Protein AF-A0A9N9G5G8-F1 (afdb_monomer)

Radius of gyration: 29.88 Å; Cα contacts (8 Å, |Δi|>4): 54; chains: 1; bounding box: 89×33×62 Å

Foldseek 3Di:
DDPPPPDDDDPQDDLVVLVVCCVPPVVVDDNVLLVVQCVVPNSPCCPSPVCSVPVVVVVVVVVVVVPDDVVVVCVVVDDPPPPPPDPDDDDDDDDDDDDDDDDDDDDDDDDDDDDDDD

Structure (mmCIF, N/CA/C/O backbone):
data_AF-A0A9N9G5G8-F1
#
_entry.id   AF-A0A9N9G5G8-F1
#
loop_
_atom_site.group_PDB
_atom_site.id
_atom_site.type_symbol
_atom_site.label_atom_id
_atom_site.label_alt_id
_atom_site.la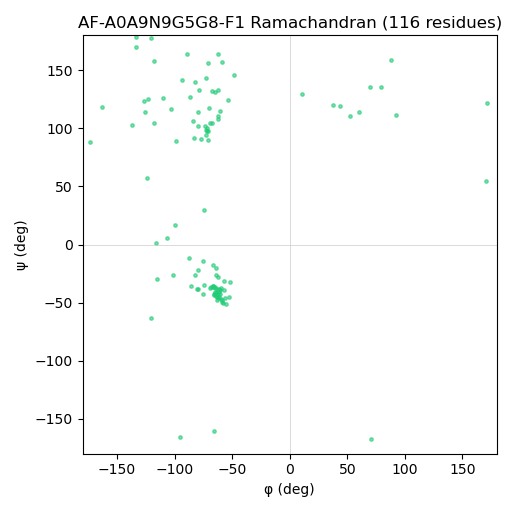bel_comp_id
_atom_site.label_asym_id
_atom_site.label_entity_id
_atom_site.label_seq_id
_atom_site.pdbx_PDB_ins_code
_atom_site.Cartn_x
_atom_site.Cartn_y
_atom_site.Cartn_z
_atom_site.occupancy
_atom_site.B_iso_or_equiv
_atom_site.auth_seq_id
_atom_site.auth_comp_id
_atom_site.auth_asym_id
_atom_site.auth_atom_id
_atom_site.pdbx_PDB_model_num
ATOM 1 N N . MET A 1 1 ? -34.439 -6.396 -11.821 1.00 46.47 1 MET A N 1
ATOM 2 C CA . MET A 1 1 ? -33.105 -6.709 -12.376 1.00 46.47 1 MET A CA 1
ATOM 3 C C . MET A 1 1 ? -32.113 -6.597 -11.221 1.00 46.47 1 MET A C 1
ATOM 5 O O . MET A 1 1 ? -31.829 -5.490 -10.792 1.00 46.47 1 MET A O 1
ATOM 9 N N . MET A 1 2 ? -31.726 -7.716 -10.598 1.00 53.12 2 MET A N 1
ATOM 10 C CA . MET A 1 2 ? -30.740 -7.719 -9.505 1.00 53.12 2 MET A CA 1
ATOM 11 C C . MET A 1 2 ? -29.347 -7.625 -10.127 1.00 53.12 2 MET A C 1
ATOM 13 O O . MET A 1 2 ? -28.924 -8.546 -10.822 1.00 53.12 2 MET A O 1
ATOM 17 N N . PHE A 1 3 ? -28.638 -6.521 -9.901 1.00 59.19 3 PHE A N 1
ATOM 18 C CA . PHE A 1 3 ? -27.209 -6.452 -10.188 1.00 59.19 3 PHE A CA 1
ATOM 19 C C . PHE A 1 3 ? -26.500 -7.285 -9.119 1.00 59.19 3 PHE A C 1
ATOM 21 O O . PHE A 1 3 ? -26.337 -6.845 -7.985 1.00 59.19 3 PHE A O 1
ATOM 28 N N . GLY A 1 4 ? -26.162 -8.531 -9.450 1.00 56.75 4 GLY A N 1
ATOM 29 C CA . GLY A 1 4 ? -25.366 -9.378 -8.571 1.00 56.75 4 GLY A CA 1
ATOM 30 C C . GLY A 1 4 ? -23.993 -8.744 -8.363 1.00 56.75 4 GLY A C 1
ATOM 31 O O . GLY A 1 4 ? -23.187 -8.683 -9.292 1.00 56.75 4 GLY A O 1
ATOM 32 N N . THR A 1 5 ? -23.716 -8.254 -7.156 1.00 62.31 5 THR A N 1
ATOM 33 C CA . THR A 1 5 ? -22.389 -7.749 -6.800 1.00 62.31 5 THR A CA 1
ATOM 34 C C . THR A 1 5 ? -21.419 -8.925 -6.782 1.00 62.31 5 THR A C 1
ATOM 36 O O . THR A 1 5 ? -21.423 -9.736 -5.860 1.00 62.31 5 THR A O 1
ATOM 39 N N . THR A 1 6 ? -20.579 -9.043 -7.811 1.00 66.44 6 THR A N 1
ATOM 40 C CA . THR A 1 6 ? -19.486 -10.021 -7.812 1.00 66.44 6 THR A CA 1
ATOM 41 C C . THR A 1 6 ? -18.419 -9.536 -6.833 1.00 66.44 6 THR A C 1
ATOM 43 O O . THR A 1 6 ? -17.608 -8.670 -7.167 1.00 66.44 6 THR A O 1
ATOM 46 N N . ILE A 1 7 ? -18.428 -10.059 -5.606 1.00 61.41 7 ILE A N 1
ATOM 47 C CA . ILE A 1 7 ? -17.366 -9.794 -4.633 1.00 61.41 7 ILE A CA 1
ATOM 48 C C . ILE A 1 7 ? -16.138 -10.589 -5.079 1.00 61.41 7 ILE A C 1
ATOM 50 O O . ILE A 1 7 ? -16.065 -11.803 -4.911 1.00 61.41 7 ILE A O 1
ATOM 54 N N . ARG A 1 8 ? -15.170 -9.903 -5.689 1.00 59.22 8 ARG A N 1
ATOM 55 C CA . ARG A 1 8 ? -13.849 -10.472 -5.965 1.00 59.22 8 ARG A CA 1
ATOM 56 C C . ARG A 1 8 ? -12.997 -10.315 -4.715 1.00 59.22 8 ARG A C 1
ATOM 58 O O . ARG A 1 8 ? -12.573 -9.205 -4.398 1.00 59.22 8 ARG A O 1
ATOM 65 N N . TYR A 1 9 ? -12.777 -11.419 -4.006 1.00 58.44 9 TYR A N 1
ATOM 66 C CA . TYR A 1 9 ? -11.785 -11.465 -2.942 1.00 58.44 9 TYR A CA 1
ATOM 67 C C . TYR A 1 9 ? -10.398 -11.387 -3.581 1.00 58.44 9 TYR A C 1
ATOM 69 O O . TYR A 1 9 ? -10.030 -12.242 -4.387 1.00 58.44 9 TYR A O 1
ATOM 77 N N . ILE A 1 10 ? -9.652 -10.331 -3.266 1.00 60.66 10 ILE A N 1
ATOM 78 C CA . ILE A 1 10 ? -8.232 -10.250 -3.594 1.00 60.66 10 ILE A CA 1
ATOM 79 C C . ILE A 1 10 ? -7.508 -10.535 -2.279 1.00 60.66 10 ILE A C 1
ATOM 81 O O . ILE A 1 10 ? -7.717 -9.770 -1.334 1.00 60.66 10 ILE A O 1
ATOM 85 N N . PRO A 1 11 ? -6.722 -11.624 -2.188 1.00 66.38 11 PRO A N 1
ATOM 86 C CA . PRO A 1 11 ? -5.987 -11.939 -0.970 1.00 66.38 11 PRO A CA 1
ATOM 87 C C . PRO A 1 11 ? -5.037 -10.795 -0.610 1.00 66.38 11 PRO A C 1
ATOM 89 O O . PRO A 1 11 ? -4.648 -10.008 -1.481 1.00 66.38 11 PRO A O 1
ATOM 92 N N . LEU A 1 12 ? -4.661 -10.715 0.670 1.00 65.75 12 LEU A N 1
ATOM 93 C CA . LEU A 1 12 ? -3.569 -9.845 1.100 1.00 65.75 12 LEU A CA 1
ATOM 94 C C . LEU A 1 12 ? -2.335 -10.167 0.253 1.00 65.75 12 LEU A C 1
ATOM 96 O O . LEU A 1 12 ? -1.937 -11.324 0.135 1.00 65.75 12 LEU A O 1
ATOM 100 N N . ARG A 1 13 ? -1.789 -9.142 -0.399 1.00 77.25 13 ARG A N 1
ATOM 101 C CA . ARG A 1 13 ? -0.654 -9.275 -1.315 1.00 77.25 13 ARG A CA 1
ATOM 102 C C . ARG A 1 13 ? 0.634 -9.016 -0.555 1.00 77.25 13 ARG A C 1
ATOM 104 O O . ARG A 1 13 ? 0.697 -8.081 0.241 1.00 77.25 13 ARG A O 1
ATOM 111 N N . SER A 1 14 ? 1.676 -9.779 -0.863 1.00 88.94 14 SER A N 1
ATOM 112 C CA . SER A 1 14 ? 3.030 -9.418 -0.446 1.00 88.94 14 SER A CA 1
ATOM 113 C C . SER A 1 14 ? 3.457 -8.080 -1.070 1.00 88.94 14 SER A C 1
ATOM 115 O O . SER A 1 14 ? 2.878 -7.605 -2.059 1.00 88.94 14 SER A O 1
ATOM 117 N N . TRP A 1 15 ? 4.509 -7.469 -0.522 1.00 93.06 15 TRP A N 1
ATOM 118 C CA . TRP A 1 15 ? 5.094 -6.259 -1.103 1.00 93.06 15 TRP A CA 1
ATOM 119 C C . TRP A 1 15 ? 5.514 -6.473 -2.566 1.00 93.06 15 TRP A C 1
ATOM 121 O O . TRP A 1 15 ? 5.168 -5.665 -3.426 1.00 93.06 15 TRP A O 1
ATOM 131 N N . ALA A 1 16 ? 6.189 -7.590 -2.867 1.00 92.62 16 ALA A N 1
ATOM 132 C CA . ALA A 1 16 ? 6.680 -7.893 -4.211 1.00 92.62 16 ALA A CA 1
ATOM 133 C C . ALA A 1 16 ? 5.538 -7.977 -5.238 1.00 92.62 16 ALA A C 1
ATOM 135 O O . ALA A 1 16 ? 5.627 -7.424 -6.338 1.00 92.62 16 ALA A O 1
ATOM 136 N N . GLU A 1 17 ? 4.425 -8.614 -4.869 1.00 91.00 17 GLU A N 1
ATOM 137 C CA . GLU A 1 17 ? 3.247 -8.685 -5.734 1.00 91.00 17 GLU A CA 1
ATOM 138 C C . GLU A 1 17 ? 2.555 -7.328 -5.881 1.00 91.00 17 GLU A C 1
ATOM 140 O O . GLU A 1 17 ? 2.073 -7.003 -6.968 1.00 91.00 17 GLU A O 1
ATOM 145 N N . THR A 1 18 ? 2.505 -6.531 -4.810 1.00 91.62 18 THR A N 1
ATOM 146 C CA . THR A 1 18 ? 1.921 -5.182 -4.836 1.00 91.62 18 THR A CA 1
ATOM 147 C C . THR A 1 18 ? 2.706 -4.270 -5.775 1.00 91.62 18 THR A C 1
ATOM 149 O O . THR A 1 18 ? 2.103 -3.598 -6.612 1.00 91.62 18 THR A O 1
ATOM 152 N N . ASP A 1 19 ? 4.038 -4.288 -5.702 1.00 93.94 19 ASP A N 1
ATOM 153 C CA . ASP A 1 19 ? 4.898 -3.490 -6.579 1.00 93.94 19 ASP A CA 1
ATOM 154 C C . ASP A 1 19 ? 4.849 -3.975 -8.037 1.00 93.94 19 ASP A C 1
ATOM 156 O O . ASP A 1 19 ? 4.781 -3.167 -8.965 1.00 93.94 19 ASP A O 1
ATOM 160 N N . THR A 1 20 ? 4.757 -5.292 -8.251 1.00 93.38 20 THR A N 1
ATOM 161 C CA . THR A 1 20 ? 4.522 -5.866 -9.588 1.00 93.38 20 THR A CA 1
ATOM 162 C C . THR A 1 20 ? 3.201 -5.362 -10.178 1.00 93.38 20 THR A C 1
ATOM 164 O O . THR A 1 20 ? 3.159 -4.897 -11.319 1.00 93.38 20 THR A O 1
ATOM 167 N N . CYS A 1 21 ? 2.116 -5.388 -9.395 1.00 90.94 21 CYS A N 1
ATOM 168 C CA . CYS A 1 21 ? 0.809 -4.883 -9.826 1.00 90.94 21 CYS A CA 1
ATOM 169 C C . CYS A 1 21 ? 0.827 -3.371 -10.068 1.00 90.94 21 CYS A C 1
ATOM 171 O O . CYS A 1 21 ? 0.248 -2.905 -11.050 1.00 90.94 21 CYS A O 1
ATOM 173 N N . ARG A 1 22 ? 1.504 -2.606 -9.200 1.00 94.88 22 ARG A N 1
ATOM 174 C CA . ARG A 1 22 ? 1.712 -1.167 -9.381 1.00 94.88 22 ARG A CA 1
ATOM 175 C C . ARG A 1 22 ? 2.362 -0.898 -10.731 1.00 94.88 22 ARG A C 1
ATOM 177 O O . ARG A 1 22 ? 1.835 -0.108 -11.503 1.00 94.88 22 ARG A O 1
ATOM 184 N N . ASN A 1 23 ? 3.461 -1.583 -11.033 1.00 95.31 23 ASN A N 1
ATOM 185 C CA . ASN A 1 23 ? 4.197 -1.365 -12.272 1.00 95.31 23 ASN A CA 1
ATOM 186 C C . ASN A 1 23 ? 3.369 -1.705 -13.523 1.00 95.31 23 ASN A C 1
ATOM 188 O O . ASN A 1 23 ? 3.448 -0.995 -14.520 1.00 95.31 23 ASN A O 1
ATOM 192 N N . ALA A 1 24 ? 2.561 -2.767 -13.466 1.00 93.56 24 ALA A N 1
ATOM 193 C CA . ALA A 1 24 ? 1.779 -3.233 -14.610 1.00 93.56 24 ALA A CA 1
ATOM 194 C C . ALA A 1 24 ? 0.474 -2.446 -14.845 1.00 93.56 24 ALA A C 1
ATOM 196 O O . ALA A 1 24 ? 0.089 -2.233 -15.992 1.00 93.56 24 ALA A O 1
ATOM 197 N N . ILE A 1 25 ? -0.231 -2.050 -13.778 1.00 93.62 25 ILE A N 1
ATOM 198 C CA . ILE A 1 25 ? -1.613 -1.530 -13.854 1.00 93.62 25 ILE A CA 1
ATOM 199 C C . ILE A 1 25 ? -1.697 -0.061 -13.423 1.00 93.62 25 ILE A C 1
ATOM 201 O O . ILE A 1 25 ? -2.542 0.684 -13.915 1.00 93.62 25 ILE A O 1
ATOM 205 N N . PHE A 1 26 ? -0.811 0.378 -12.528 1.00 92.88 26 PHE A N 1
ATOM 206 C CA . PHE A 1 26 ? -0.827 1.717 -11.937 1.00 92.88 26 PHE A CA 1
ATOM 207 C C . PHE A 1 26 ? 0.509 2.453 -12.156 1.00 92.88 26 PHE A C 1
ATOM 209 O O . PHE A 1 26 ? 1.140 2.881 -11.186 1.00 92.88 26 PHE A O 1
ATOM 216 N N . PRO A 1 27 ? 0.962 2.634 -13.413 1.00 92.69 27 PRO A N 1
ATOM 217 C CA . PRO A 1 27 ? 2.294 3.171 -13.713 1.00 92.69 27 PRO A CA 1
ATOM 218 C C . PRO A 1 27 ? 2.491 4.620 -13.240 1.00 92.69 27 PRO A C 1
ATOM 220 O O . PRO A 1 27 ? 3.618 5.064 -13.052 1.00 92.69 27 PRO A O 1
ATOM 223 N N . TYR A 1 28 ? 1.398 5.353 -13.017 1.00 95.12 28 TYR A N 1
ATOM 224 C CA . TYR A 1 28 ? 1.408 6.713 -12.476 1.00 95.12 28 TYR A CA 1
ATOM 225 C C . TYR A 1 28 ? 1.693 6.767 -10.966 1.00 95.12 28 TYR A C 1
ATOM 227 O O . TYR A 1 28 ? 1.967 7.840 -10.430 1.00 95.12 28 TYR A O 1
ATOM 235 N N . LEU A 1 29 ? 1.619 5.634 -10.261 1.00 96.12 29 LEU A N 1
ATOM 236 C CA . LEU A 1 29 ? 1.960 5.556 -8.847 1.00 96.12 29 LEU A CA 1
ATOM 237 C C . LEU A 1 29 ? 3.458 5.313 -8.678 1.00 96.12 29 LEU A C 1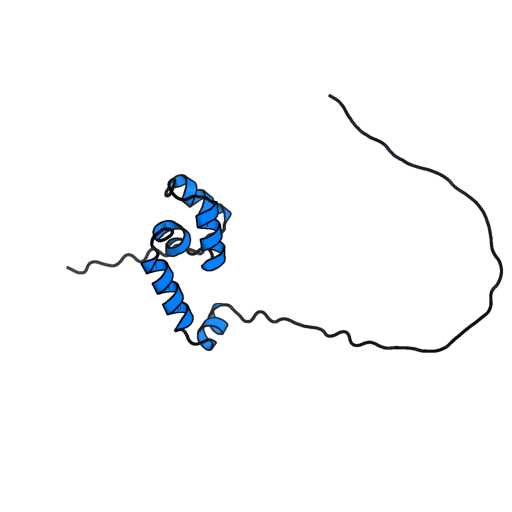
ATOM 239 O O . LEU A 1 29 ? 4.024 4.341 -9.191 1.00 96.12 29 LEU A O 1
ATOM 243 N N . THR A 1 30 ? 4.093 6.171 -7.884 1.00 96.38 30 THR A N 1
ATOM 244 C CA . THR A 1 30 ? 5.485 5.977 -7.485 1.00 96.38 30 THR A CA 1
ATOM 245 C C . THR A 1 30 ? 5.588 4.832 -6.480 1.00 96.38 30 THR A C 1
ATOM 247 O O . THR A 1 30 ? 4.728 4.664 -5.612 1.00 96.38 30 THR A O 1
ATOM 250 N N . GLN A 1 31 ? 6.665 4.049 -6.569 1.00 96.19 31 GLN A N 1
ATOM 251 C CA . GLN A 1 31 ? 6.925 2.952 -5.631 1.00 96.19 31 GLN A CA 1
ATOM 252 C C . GLN A 1 31 ? 6.971 3.456 -4.181 1.00 96.19 31 GLN A C 1
ATOM 254 O O . GLN A 1 31 ? 6.416 2.814 -3.296 1.00 96.19 31 GLN A O 1
ATOM 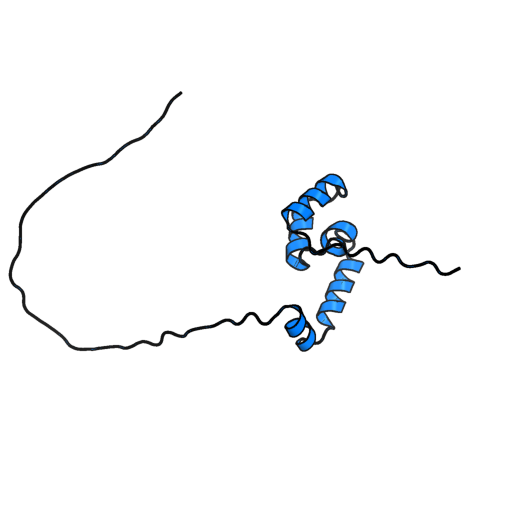259 N N . LYS A 1 32 ? 7.556 4.642 -3.953 1.00 96.44 32 LYS A N 1
ATOM 260 C CA . LYS A 1 32 ? 7.615 5.282 -2.633 1.00 96.44 32 LYS A CA 1
ATOM 261 C C . LYS A 1 32 ? 6.223 5.506 -2.034 1.00 96.44 32 LYS A C 1
ATOM 263 O O . LYS A 1 32 ? 5.989 5.089 -0.907 1.00 96.44 32 LYS A O 1
ATOM 268 N N . ASN A 1 33 ? 5.301 6.108 -2.789 1.00 95.25 33 ASN A N 1
ATOM 269 C CA . ASN A 1 33 ? 3.947 6.379 -2.298 1.00 95.25 33 ASN A CA 1
ATOM 270 C C . ASN A 1 33 ? 3.202 5.077 -1.954 1.00 95.25 33 ASN A C 1
ATOM 272 O O . ASN A 1 33 ? 2.579 4.956 -0.903 1.00 95.25 33 ASN A O 1
ATOM 276 N N . VAL A 1 34 ? 3.316 4.064 -2.816 1.00 95.44 34 VAL A N 1
ATOM 277 C CA . VAL A 1 34 ? 2.679 2.759 -2.581 1.00 95.44 34 VAL A CA 1
ATOM 278 C C . VAL A 1 34 ? 3.300 2.036 -1.388 1.00 95.44 34 VAL A C 1
ATOM 280 O O . VAL A 1 34 ? 2.575 1.393 -0.637 1.00 95.44 34 VAL A O 1
ATOM 283 N N . LEU A 1 35 ? 4.612 2.162 -1.172 1.00 95.94 35 LEU A N 1
ATOM 284 C CA . LEU A 1 35 ? 5.292 1.585 -0.012 1.00 95.94 35 LEU A CA 1
ATOM 285 C C . LEU A 1 35 ? 4.828 2.224 1.299 1.00 95.94 35 LEU A C 1
ATOM 287 O O . LEU A 1 35 ? 4.605 1.514 2.276 1.00 95.94 35 LEU A O 1
ATOM 291 N N . GLU A 1 36 ? 4.669 3.547 1.331 1.00 96.31 36 GLU A N 1
ATOM 292 C CA . GLU A 1 36 ? 4.145 4.256 2.505 1.00 96.31 36 GLU A CA 1
ATOM 293 C C . GLU A 1 36 ? 2.720 3.794 2.833 1.00 96.31 36 GLU A C 1
ATOM 295 O O . GLU A 1 36 ? 2.428 3.444 3.977 1.00 96.31 36 GLU A O 1
ATOM 300 N N . LEU A 1 37 ? 1.857 3.675 1.821 1.00 95.62 37 LEU A N 1
ATOM 301 C CA . LEU A 1 37 ? 0.501 3.150 1.996 1.00 95.62 37 LEU A CA 1
ATOM 302 C C . LEU A 1 37 ? 0.480 1.668 2.379 1.00 95.62 37 LEU A C 1
ATOM 304 O O . LEU A 1 37 ? -0.356 1.268 3.181 1.00 95.62 37 LEU A O 1
ATOM 308 N N . TYR A 1 38 ? 1.391 0.857 1.840 1.00 94.56 38 TYR A N 1
ATOM 309 C CA . TYR A 1 38 ? 1.529 -0.555 2.202 1.00 94.56 38 TYR A CA 1
ATOM 310 C C . TYR A 1 38 ? 1.922 -0.714 3.670 1.00 94.56 38 TYR A C 1
ATOM 312 O O . TYR A 1 38 ? 1.378 -1.565 4.364 1.00 94.56 38 TYR A O 1
ATOM 320 N N . LYS A 1 39 ? 2.825 0.133 4.173 1.00 93.38 39 LYS A N 1
ATOM 321 C CA . LYS A 1 39 ? 3.173 0.159 5.600 1.00 93.38 39 LYS A CA 1
ATOM 322 C C . LYS A 1 39 ? 2.008 0.635 6.467 1.00 93.38 39 LYS A C 1
ATOM 324 O O . LYS A 1 39 ? 1.843 0.125 7.567 1.00 93.38 39 LYS A O 1
ATOM 329 N N . LYS A 1 40 ? 1.204 1.587 5.979 1.00 92.94 40 LYS A N 1
ATOM 330 C CA . LYS A 1 40 ? 0.069 2.150 6.728 1.00 92.94 40 LYS A CA 1
ATOM 331 C C . LYS A 1 40 ? -1.140 1.209 6.791 1.00 92.94 40 LYS A C 1
ATOM 333 O O . LYS A 1 40 ? -1.760 1.087 7.839 1.00 92.94 40 LYS A O 1
ATOM 338 N N . TRP A 1 41 ? -1.487 0.561 5.681 1.00 91.81 41 TRP A N 1
ATOM 339 C CA . TRP A 1 41 ? -2.738 -0.200 5.529 1.00 91.81 41 TRP A CA 1
ATOM 340 C C . TRP A 1 41 ? -2.538 -1.698 5.302 1.00 91.81 41 TRP A C 1
ATOM 342 O O . TRP A 1 41 ? -3.508 -2.425 5.082 1.00 91.81 41 TRP A O 1
ATOM 352 N N . GLY A 1 42 ? -1.291 -2.162 5.294 1.00 87.69 42 GLY A N 1
ATOM 353 C CA . GLY A 1 42 ? -0.938 -3.513 4.876 1.00 87.69 42 GLY A CA 1
ATOM 354 C C . GLY A 1 42 ? -1.100 -3.721 3.368 1.00 87.69 42 GLY A C 1
ATOM 355 O O . GLY A 1 42 ? -1.302 -2.791 2.589 1.00 87.69 42 GLY A O 1
ATOM 356 N N . GLY A 1 43 ? -1.050 -4.978 2.932 1.00 87.12 43 GLY A N 1
ATOM 357 C CA . GLY A 1 43 ? -1.153 -5.371 1.524 1.00 87.12 43 GLY A CA 1
ATOM 358 C C . GLY A 1 43 ? -2.553 -5.287 0.910 1.00 87.12 43 GLY A C 1
ATOM 359 O O . GLY A 1 43 ? -2.846 -6.087 0.023 1.00 87.12 43 GLY A O 1
ATOM 360 N N . ILE A 1 44 ? -3.430 -4.380 1.372 1.00 89.38 44 ILE A N 1
ATOM 361 C CA . ILE A 1 44 ? -4.817 -4.235 0.894 1.00 89.38 44 ILE A CA 1
ATOM 362 C C . ILE A 1 44 ? -4.831 -3.443 -0.427 1.00 89.38 44 ILE A C 1
ATOM 364 O O . ILE A 1 44 ? -4.789 -2.207 -0.403 1.00 89.38 44 ILE A O 1
ATOM 368 N N . PRO A 1 45 ? -4.987 -4.093 -1.601 1.00 88.19 45 PRO A N 1
ATOM 369 C CA . PRO A 1 45 ? -4.744 -3.444 -2.897 1.00 88.19 45 PRO A CA 1
ATOM 370 C C . PRO A 1 45 ? -5.703 -2.287 -3.190 1.00 88.19 45 PRO A C 1
ATOM 372 O O . PRO A 1 45 ? -5.377 -1.353 -3.922 1.00 88.19 45 PRO A O 1
ATOM 375 N N . ARG A 1 46 ? -6.901 -2.321 -2.593 1.00 91.38 46 ARG A N 1
ATOM 376 C CA . ARG A 1 46 ? -7.883 -1.241 -2.720 1.00 91.38 46 ARG A CA 1
ATOM 377 C C . ARG A 1 46 ? -7.345 0.086 -2.173 1.00 91.38 46 ARG A C 1
ATOM 379 O O . ARG A 1 46 ? -7.586 1.113 -2.796 1.00 91.38 46 ARG A O 1
ATOM 386 N N . PHE A 1 47 ? -6.602 0.073 -1.070 1.00 92.75 47 PHE A N 1
ATOM 387 C CA . PHE A 1 47 ? -6.099 1.294 -0.434 1.00 92.75 47 PHE A CA 1
ATOM 388 C C . PHE A 1 47 ? -4.632 1.581 -0.751 1.00 92.75 47 PHE A C 1
ATOM 390 O O . PHE A 1 47 ? -4.252 2.749 -0.789 1.00 92.75 47 PHE A O 1
ATOM 397 N N . THR A 1 48 ? -3.833 0.558 -1.064 1.00 93.88 48 THR A N 1
ATOM 398 C CA . THR A 1 48 ? -2.434 0.738 -1.481 1.00 93.88 48 THR A CA 1
ATOM 399 C C . THR A 1 48 ? -2.269 1.089 -2.957 1.00 93.88 48 THR A C 1
ATOM 401 O O . THR A 1 48 ? -1.284 1.730 -3.311 1.00 93.88 48 THR A O 1
ATOM 404 N N . LEU A 1 49 ? -3.218 0.704 -3.821 1.00 93.38 49 LEU A N 1
ATOM 405 C CA . LEU A 1 49 ? -3.163 0.966 -5.265 1.00 93.38 49 LEU A CA 1
ATOM 406 C C . LEU A 1 49 ? -4.359 1.795 -5.742 1.00 93.38 49 LEU A C 1
ATOM 408 O O . LEU A 1 49 ? -4.194 2.927 -6.189 1.00 93.38 49 LEU A O 1
ATOM 412 N N . PHE A 1 50 ? -5.579 1.263 -5.629 1.00 93.00 50 PHE A N 1
ATOM 413 C CA . PHE A 1 50 ? -6.746 1.865 -6.289 1.00 93.00 50 PHE A CA 1
ATOM 414 C C . PHE A 1 50 ? -7.100 3.256 -5.737 1.00 93.00 50 PHE A C 1
ATOM 416 O O . PHE A 1 50 ? -7.348 4.188 -6.500 1.00 93.00 50 PHE A O 1
ATOM 423 N N . TYR A 1 51 ? -7.065 3.422 -4.414 1.00 95.31 51 TYR A N 1
ATOM 424 C CA . TYR A 1 51 ? -7.292 4.702 -3.739 1.00 95.31 51 TYR A CA 1
ATOM 425 C C . TYR A 1 51 ? -6.006 5.414 -3.322 1.00 95.31 51 TYR A C 1
ATOM 427 O O . TYR A 1 51 ? -6.065 6.336 -2.511 1.00 95.31 51 TYR A O 1
ATOM 435 N N . ALA A 1 52 ? -4.850 5.042 -3.875 1.00 94.81 52 ALA A N 1
ATOM 436 C CA . ALA A 1 52 ? -3.557 5.549 -3.414 1.00 94.81 52 ALA A CA 1
ATOM 437 C C . ALA A 1 52 ? -3.429 7.084 -3.443 1.00 94.81 52 ALA A C 1
ATOM 439 O O . ALA A 1 52 ? -2.747 7.664 -2.608 1.00 94.81 52 ALA A O 1
ATOM 440 N N . LEU A 1 53 ? -4.102 7.750 -4.385 1.00 95.75 53 LEU A N 1
ATOM 441 C CA . LEU A 1 53 ? -4.108 9.214 -4.509 1.00 95.75 53 LEU A CA 1
ATOM 442 C C . LEU A 1 53 ? -5.430 9.854 -4.057 1.00 95.75 53 LEU A C 1
ATOM 444 O O . LEU A 1 53 ? -5.627 11.054 -4.222 1.00 95.75 53 LEU A O 1
ATOM 448 N N . ASN A 1 54 ? -6.361 9.067 -3.512 1.00 96.12 54 ASN A N 1
ATOM 449 C CA . ASN A 1 54 ? -7.668 9.558 -3.093 1.00 96.12 54 ASN A CA 1
ATOM 450 C C . ASN A 1 54 ? -7.696 9.809 -1.581 1.00 96.12 54 ASN A C 1
ATOM 452 O O . ASN A 1 54 ? -8.088 8.936 -0.809 1.00 96.12 54 ASN A O 1
ATOM 456 N N . ILE A 1 55 ? -7.331 11.028 -1.183 1.00 95.44 55 ILE A N 1
ATOM 457 C 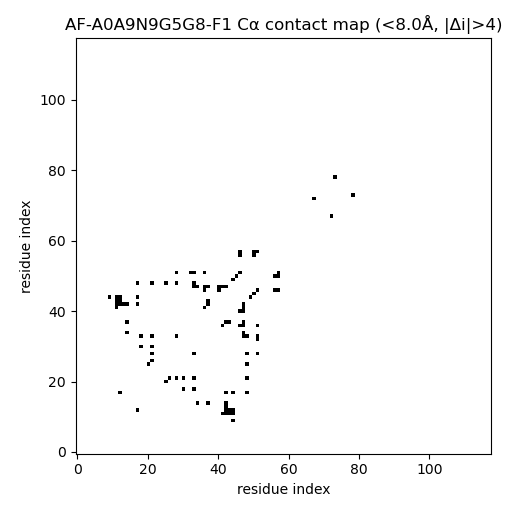CA . ILE A 1 55 ? -7.244 11.455 0.224 1.00 95.44 55 ILE A CA 1
ATOM 458 C C . ILE A 1 55 ? -8.549 11.176 0.981 1.00 95.44 55 ILE A C 1
ATOM 460 O O . ILE A 1 55 ? -8.515 10.588 2.055 1.00 95.44 55 ILE A O 1
ATOM 464 N N . SER A 1 56 ? -9.707 11.492 0.392 1.00 96.62 56 SER A N 1
ATOM 465 C CA . SER A 1 56 ? -11.001 11.279 1.056 1.00 96.62 56 SER A CA 1
ATOM 466 C C . SER A 1 56 ? -11.259 9.811 1.416 1.00 96.62 56 SER A C 1
ATOM 468 O O . SER A 1 56 ? -11.789 9.512 2.482 1.00 96.62 56 SER A O 1
ATOM 470 N N . GLN A 1 57 ? -10.848 8.876 0.555 1.00 95.88 57 GLN A N 1
ATOM 471 C CA . GLN A 1 57 ? -10.999 7.441 0.810 1.00 95.88 57 GLN A CA 1
ATOM 472 C C . GLN A 1 57 ? -9.989 6.938 1.846 1.00 95.88 57 GLN A C 1
ATOM 474 O O . GLN A 1 57 ? -10.332 6.080 2.657 1.00 95.88 57 GLN A O 1
ATOM 479 N N . GLN A 1 58 ? -8.774 7.492 1.847 1.00 96.00 58 GLN A N 1
ATOM 480 C CA . GLN A 1 58 ? -7.761 7.207 2.867 1.00 96.00 58 GLN A CA 1
ATOM 481 C C . GLN A 1 58 ? -8.242 7.656 4.256 1.00 96.00 58 GLN A C 1
ATOM 483 O O . GLN A 1 58 ? -8.192 6.881 5.207 1.00 96.00 58 GLN A O 1
ATOM 488 N N . GLU A 1 59 ? -8.797 8.866 4.360 1.00 95.44 59 GLU A N 1
ATOM 489 C CA . GLU A 1 59 ? -9.359 9.402 5.606 1.00 95.44 59 GLU A CA 1
ATOM 490 C C . GLU A 1 59 ? -10.582 8.619 6.092 1.00 95.44 59 GLU A C 1
ATOM 492 O O . GLU A 1 59 ? -10.775 8.455 7.296 1.00 95.44 59 GLU A O 1
ATOM 497 N N . LEU A 1 60 ? -11.432 8.144 5.176 1.00 94.56 60 LEU A N 1
ATOM 498 C CA . LEU A 1 60 ? -12.579 7.312 5.537 1.00 94.56 60 LEU A CA 1
ATOM 499 C C . LEU A 1 60 ? -12.137 5.982 6.146 1.00 94.56 60 LEU A C 1
ATOM 501 O O . LEU A 1 60 ? -12.723 5.562 7.142 1.00 94.56 60 LEU A O 1
ATOM 505 N N . LEU A 1 61 ? -11.104 5.342 5.586 1.00 92.69 61 LEU A N 1
ATOM 506 C CA . LEU A 1 61 ? -10.543 4.125 6.170 1.00 92.69 61 LEU A CA 1
ATOM 507 C C . LEU A 1 61 ? -9.941 4.402 7.549 1.00 92.69 61 LEU A C 1
ATOM 509 O O . LEU A 1 61 ? -10.197 3.653 8.486 1.00 92.69 61 LEU A O 1
ATOM 513 N N . GLU A 1 62 ? -9.196 5.497 7.684 1.00 94.12 62 GLU A N 1
ATOM 514 C CA . GLU A 1 62 ? -8.597 5.908 8.953 1.00 94.12 62 GLU A CA 1
ATOM 515 C C . GLU A 1 62 ? -9.652 6.119 10.043 1.00 94.12 62 GLU A C 1
ATOM 517 O O . GLU A 1 62 ? -9.563 5.550 11.129 1.00 94.12 62 GLU A O 1
ATOM 522 N N . LYS A 1 63 ? -10.710 6.877 9.728 1.00 93.31 63 LYS A N 1
ATOM 523 C CA . LYS A 1 63 ? -11.844 7.101 10.636 1.00 93.31 63 LYS A CA 1
ATOM 524 C C . LYS A 1 63 ? -12.564 5.805 10.975 1.00 93.31 63 LYS A C 1
ATOM 526 O O . LYS A 1 63 ? -12.953 5.621 12.124 1.00 93.31 63 LYS A O 1
ATOM 531 N N . ALA A 1 64 ? -12.749 4.922 9.994 1.00 89.62 64 ALA A N 1
ATOM 532 C CA . ALA A 1 64 ? -13.395 3.639 10.218 1.00 89.62 64 ALA A CA 1
ATOM 533 C C . ALA A 1 64 ? -12.577 2.778 11.187 1.00 89.62 64 ALA A C 1
ATOM 535 O O . ALA A 1 64 ? -13.146 2.300 12.161 1.00 89.62 64 ALA A O 1
ATOM 536 N N . ILE A 1 65 ? -11.260 2.656 10.985 1.00 87.81 65 ILE A N 1
ATOM 537 C CA . ILE A 1 65 ? -10.365 1.913 11.887 1.00 87.81 65 ILE A CA 1
ATOM 538 C C . ILE A 1 65 ? -10.421 2.500 13.300 1.00 87.81 65 ILE A C 1
ATOM 540 O O . ILE A 1 65 ? -10.671 1.764 14.248 1.00 87.81 65 ILE A O 1
ATOM 544 N N . ASN A 1 66 ? -10.310 3.823 13.431 1.00 89.00 66 ASN A N 1
ATOM 545 C CA . ASN A 1 66 ? -10.356 4.502 14.730 1.00 89.00 66 ASN A CA 1
ATOM 546 C C . ASN A 1 66 ? -11.730 4.417 15.425 1.00 89.00 66 ASN A C 1
ATOM 548 O O . ASN A 1 66 ? -11.831 4.683 16.618 1.00 89.00 66 ASN A O 1
ATOM 552 N N . SER A 1 67 ? -12.800 4.094 14.691 1.00 88.25 67 SER A N 1
ATOM 553 C CA . SER A 1 67 ? -14.147 3.929 15.255 1.00 88.25 67 SER A CA 1
ATOM 554 C C . SER A 1 67 ? -14.435 2.512 15.763 1.00 88.25 67 SER A C 1
ATOM 556 O O . SER A 1 67 ? -15.459 2.291 16.414 1.00 88.25 67 SER A O 1
ATOM 558 N N . VAL A 1 68 ? -13.573 1.541 15.446 1.00 84.25 68 VAL A N 1
ATOM 559 C CA . VAL A 1 68 ? -13.756 0.135 15.822 1.00 84.25 68 VAL A CA 1
ATOM 560 C C . VAL A 1 68 ? -13.287 -0.083 17.260 1.00 84.25 68 VAL A C 1
ATOM 562 O O . VAL A 1 68 ? -12.272 0.447 17.686 1.00 84.25 68 VAL A O 1
ATOM 565 N N . ASN A 1 69 ? -14.038 -0.889 18.012 1.00 76.88 69 ASN A N 1
ATOM 566 C CA . ASN A 1 69 ? -13.685 -1.292 19.371 1.00 76.88 69 ASN A CA 1
ATOM 567 C C . ASN A 1 69 ? -12.403 -2.144 19.371 1.00 76.88 69 ASN A C 1
ATOM 569 O O . ASN A 1 69 ? -12.342 -3.142 18.650 1.00 76.88 69 ASN A O 1
ATOM 573 N N . ASP A 1 70 ? -11.445 -1.819 20.236 1.00 76.62 70 ASP A N 1
ATOM 574 C CA . ASP A 1 70 ? -10.146 -2.498 20.359 1.00 76.62 70 ASP A CA 1
ATOM 575 C C . ASP A 1 70 ? -10.270 -4.021 20.510 1.00 76.62 70 ASP A C 1
ATOM 577 O O . ASP A 1 70 ? -9.462 -4.772 19.971 1.00 76.62 70 ASP A O 1
ATOM 581 N N . LYS A 1 71 ? -11.345 -4.498 21.155 1.00 72.19 71 LYS A N 1
ATOM 582 C CA . LYS A 1 71 ? -11.633 -5.938 21.310 1.00 72.19 71 LYS A CA 1
ATOM 583 C C . LYS A 1 71 ? -11.847 -6.677 19.985 1.00 72.19 71 LYS A C 1
ATOM 585 O O . LYS A 1 71 ? -11.652 -7.884 19.909 1.00 72.19 71 LYS A O 1
ATOM 590 N N . ILE A 1 72 ? -12.319 -5.975 18.956 1.00 73.56 72 ILE A N 1
ATOM 591 C CA . ILE A 1 72 ? -12.492 -6.540 17.612 1.00 73.56 72 ILE A CA 1
ATOM 592 C C . ILE A 1 72 ? -11.141 -6.572 16.900 1.00 73.56 72 ILE A C 1
ATOM 594 O O . ILE A 1 72 ? -10.845 -7.538 16.202 1.00 73.56 72 ILE A O 1
ATOM 598 N N . LEU A 1 73 ? -10.315 -5.541 17.092 1.00 69.81 73 LEU A N 1
ATOM 599 C CA . LEU A 1 73 ? -8.984 -5.481 16.498 1.00 69.81 73 LEU A CA 1
ATOM 600 C C . LEU A 1 73 ? -8.076 -6.572 17.072 1.00 69.81 73 LEU A C 1
ATOM 602 O O . LEU A 1 73 ? -7.447 -7.280 16.292 1.00 69.81 73 LEU A O 1
ATOM 606 N N . SER A 1 74 ? -8.088 -6.794 18.390 1.00 70.06 74 SER A N 1
ATOM 607 C CA . SER A 1 74 ? -7.304 -7.867 19.019 1.00 70.06 74 SER A CA 1
ATOM 608 C C . SER A 1 74 ? -7.708 -9.263 18.535 1.00 70.06 74 SER A C 1
ATOM 610 O O . SER A 1 74 ? -6.850 -10.102 18.277 1.00 70.06 74 SER A O 1
ATOM 612 N N . PHE A 1 75 ? -9.006 -9.504 18.322 1.00 72.19 75 PHE A N 1
ATOM 613 C CA . PHE A 1 75 ? -9.491 -10.771 17.770 1.00 72.19 75 PHE A CA 1
ATOM 614 C C . PHE A 1 75 ? -9.022 -11.015 16.325 1.00 72.19 75 PHE A C 1
ATOM 616 O O . PHE A 1 75 ? -8.745 -12.151 15.949 1.00 72.19 75 PHE A O 1
ATOM 623 N N . VAL A 1 76 ? -8.961 -9.964 15.502 1.00 67.69 76 VAL A N 1
ATOM 624 C CA . VAL A 1 76 ? -8.645 -10.076 14.066 1.00 67.69 76 VAL A CA 1
ATOM 625 C C . VAL A 1 76 ? -7.141 -10.084 13.796 1.00 67.69 76 VAL A C 1
ATOM 627 O O . VAL A 1 76 ? -6.699 -10.765 12.873 1.00 67.69 76 VAL A O 1
ATOM 630 N N . VAL A 1 77 ? -6.363 -9.325 14.569 1.00 63.94 77 VAL A N 1
ATOM 631 C CA . VAL A 1 77 ? -4.904 -9.218 14.408 1.00 63.94 77 VAL A CA 1
ATOM 632 C C . VAL A 1 77 ? -4.184 -10.418 15.038 1.00 63.94 77 VAL A C 1
ATOM 634 O O . VAL A 1 77 ? -3.103 -10.778 14.582 1.00 63.94 77 VAL A O 1
ATOM 637 N N . GLY A 1 78 ? -4.830 -11.106 15.987 1.00 51.97 78 GLY A N 1
ATOM 638 C CA . GLY A 1 78 ? -4.202 -12.131 16.815 1.00 51.97 78 GLY A CA 1
ATOM 639 C C . GLY A 1 78 ? -3.405 -11.468 17.935 1.00 51.97 78 GLY A C 1
ATOM 640 O O . GLY A 1 78 ? -2.724 -10.471 17.709 1.00 51.97 78 GLY A O 1
ATOM 641 N N . GLU A 1 79 ? -3.521 -11.978 19.161 1.00 55.38 79 GLU A N 1
ATOM 642 C CA . GLU A 1 79 ? -2.607 -11.580 20.232 1.00 55.38 79 GLU A CA 1
ATOM 643 C C . GLU A 1 79 ? -1.184 -11.959 19.811 1.00 55.38 79 GLU A C 1
ATOM 645 O O . GLU A 1 79 ? -0.869 -13.142 19.669 1.00 55.38 79 GLU A O 1
ATOM 650 N N . GLU A 1 80 ? -0.318 -10.967 19.611 1.00 63.41 80 GLU A N 1
ATOM 651 C CA . GLU A 1 80 ? 1.109 -11.214 19.756 1.00 63.41 80 GLU A CA 1
ATOM 652 C C . GLU A 1 80 ? 1.350 -11.449 21.247 1.00 63.41 80 GLU A C 1
ATOM 654 O O . GLU A 1 80 ? 1.266 -10.536 22.068 1.00 63.41 80 GLU A O 1
ATOM 659 N N . VAL A 1 81 ? 1.558 -12.715 21.604 1.00 57.28 81 VAL A N 1
ATOM 660 C CA . VAL A 1 81 ? 2.026 -13.091 22.932 1.00 57.28 81 VAL A CA 1
ATOM 661 C C . VAL A 1 81 ? 3.494 -12.677 22.992 1.00 57.28 81 VAL A C 1
ATOM 663 O O . VAL A 1 81 ? 4.368 -13.404 22.524 1.00 57.28 81 VAL A O 1
ATOM 666 N N . GLU A 1 82 ? 3.774 -11.483 23.508 1.00 53.97 82 GLU A N 1
ATOM 667 C CA . GLU A 1 82 ? 5.119 -11.171 23.983 1.00 53.97 82 GLU A CA 1
ATOM 668 C C . GLU A 1 82 ? 5.353 -11.977 25.270 1.00 53.97 82 GLU A C 1
ATOM 670 O O . GLU A 1 82 ? 4.920 -11.590 26.354 1.00 53.97 82 GLU A O 1
ATOM 675 N N . GLU A 1 83 ? 6.025 -13.127 25.163 1.00 51.12 83 GLU A N 1
ATOM 676 C CA . GLU A 1 83 ? 6.726 -13.710 26.310 1.00 51.12 83 GLU A CA 1
ATOM 677 C C . GLU A 1 83 ? 7.948 -12.832 26.605 1.00 51.12 83 GLU A C 1
ATOM 679 O O . GLU A 1 83 ? 9.041 -13.028 26.074 1.00 51.12 83 GLU A O 1
ATOM 684 N N . THR A 1 84 ? 7.763 -11.826 27.457 1.00 47.94 84 THR A N 1
ATOM 685 C CA . THR A 1 84 ? 8.875 -11.230 28.195 1.00 47.94 84 THR A CA 1
ATOM 686 C C . THR A 1 84 ? 9.241 -12.176 29.334 1.00 47.94 84 THR A C 1
ATOM 688 O O . THR A 1 84 ? 8.682 -12.077 30.427 1.00 47.94 84 THR A O 1
ATOM 691 N N . GLU A 1 85 ? 10.169 -13.105 29.100 1.00 52.91 85 GLU A N 1
ATOM 692 C CA . GLU A 1 85 ? 10.903 -13.695 30.220 1.00 52.91 85 GLU A CA 1
ATOM 693 C C . GLU A 1 85 ? 11.879 -12.642 30.761 1.00 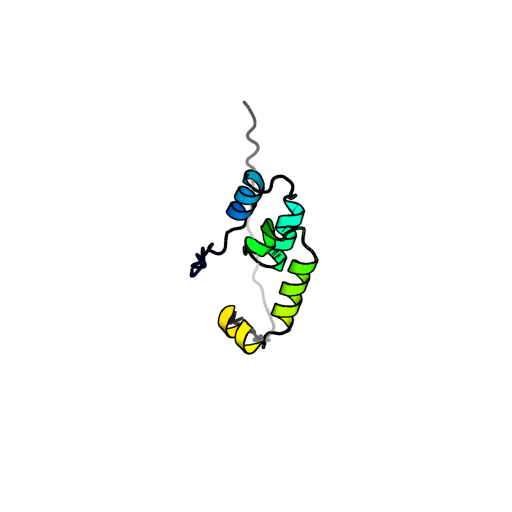52.91 85 GLU A C 1
ATOM 695 O O . GLU A 1 85 ? 12.945 -12.381 30.199 1.00 52.91 85 GLU A O 1
ATOM 700 N N . GLU A 1 86 ? 11.477 -11.999 31.860 1.00 45.69 86 GLU A N 1
ATOM 701 C CA . GLU A 1 86 ? 12.392 -11.308 32.760 1.00 45.69 86 GLU A CA 1
ATOM 702 C C . GLU A 1 86 ? 13.365 -12.337 33.347 1.00 45.69 86 GLU A C 1
ATOM 704 O O . GLU A 1 86 ? 13.004 -13.144 34.204 1.00 45.69 86 GLU A O 1
ATOM 709 N N . ILE A 1 87 ? 14.622 -12.303 32.910 1.00 48.66 87 ILE A N 1
ATOM 710 C CA . ILE A 1 87 ? 15.701 -13.000 33.608 1.00 48.66 87 ILE A CA 1
ATOM 711 C C . ILE A 1 87 ? 16.163 -12.075 34.738 1.00 48.66 87 ILE A C 1
ATOM 713 O O . ILE A 1 87 ? 17.003 -11.200 34.534 1.00 48.66 87 ILE A O 1
ATOM 717 N N . SER A 1 88 ? 15.573 -12.230 35.924 1.00 44.66 88 SER A N 1
ATOM 718 C CA . SER A 1 88 ? 16.074 -11.611 37.153 1.00 44.66 88 SER A CA 1
ATOM 719 C C . SER A 1 88 ? 17.269 -12.400 37.701 1.00 44.66 88 SER A C 1
ATOM 721 O O . SER A 1 88 ? 17.231 -13.626 37.804 1.00 44.66 88 SER A O 1
ATOM 723 N N . GLU A 1 89 ? 18.307 -11.649 38.045 1.00 45.88 89 GLU A N 1
ATOM 724 C CA . GLU A 1 89 ? 19.637 -12.013 38.532 1.00 45.88 89 GLU A CA 1
ATOM 725 C C . GLU A 1 89 ? 19.662 -13.036 39.687 1.00 45.88 89 GLU A C 1
ATOM 727 O O . GLU A 1 89 ? 18.842 -12.994 40.603 1.00 45.88 89 GLU A O 1
ATOM 732 N N . VAL A 1 90 ? 20.691 -13.894 39.702 1.00 44.78 90 VAL A N 1
ATOM 733 C CA . VAL A 1 90 ? 21.215 -14.484 40.943 1.00 44.78 90 VAL A CA 1
ATOM 734 C C . VAL A 1 90 ? 22.660 -14.019 41.094 1.00 44.78 90 VAL A C 1
ATOM 736 O O . VAL A 1 90 ? 23.553 -14.492 40.390 1.00 44.78 90 VAL A O 1
ATOM 739 N N . GLU A 1 91 ? 22.865 -13.064 41.999 1.00 39.06 91 GLU A N 1
ATOM 740 C CA . GLU A 1 91 ? 24.166 -12.749 42.583 1.00 39.06 91 GLU A CA 1
ATOM 741 C C . GLU A 1 91 ? 24.633 -13.925 43.462 1.00 39.06 91 GLU A C 1
ATOM 743 O O . GLU A 1 91 ? 23.880 -14.399 44.314 1.00 39.06 91 GLU A O 1
ATOM 748 N N . ASP A 1 92 ? 25.883 -14.369 43.297 1.00 42.56 92 ASP A N 1
ATOM 749 C CA . ASP A 1 92 ? 26.614 -15.119 44.325 1.00 42.56 92 ASP A CA 1
ATOM 750 C C . ASP A 1 92 ? 27.954 -14.424 44.591 1.00 42.56 92 ASP A C 1
ATOM 752 O O . ASP A 1 92 ? 28.750 -14.158 43.686 1.00 42.56 92 ASP A O 1
ATOM 756 N N . SER A 1 93 ? 28.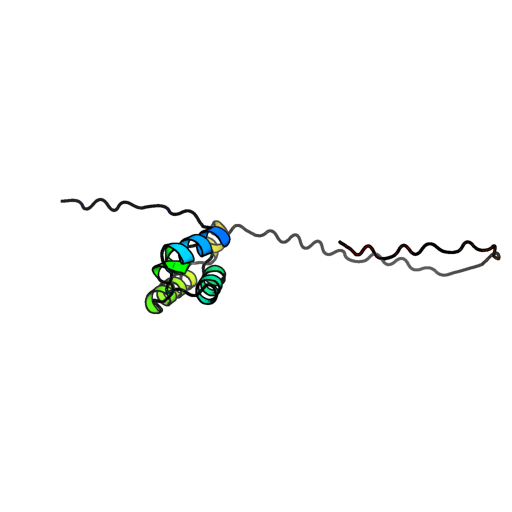154 -14.076 45.856 1.00 37.22 93 SER A N 1
ATOM 757 C CA . SER A 1 93 ? 29.231 -13.251 46.390 1.00 37.22 93 SER A CA 1
ATOM 758 C C . SER A 1 93 ? 30.190 -14.103 47.231 1.00 37.22 9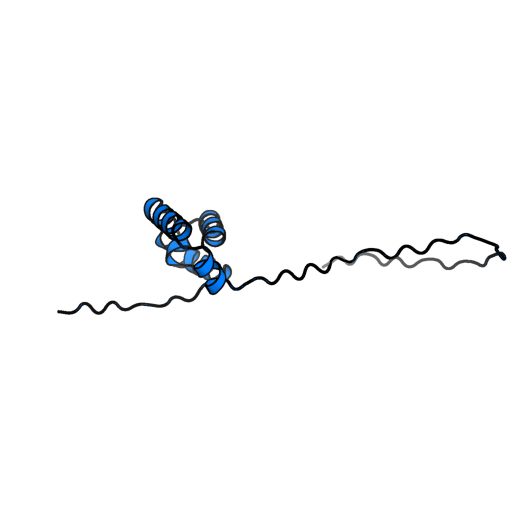3 SER A C 1
ATOM 760 O O . SER A 1 93 ? 29.756 -14.699 48.216 1.00 37.22 93 SER A O 1
ATOM 762 N N . GLY A 1 94 ? 31.497 -14.088 46.938 1.00 35.38 94 GLY A N 1
ATOM 763 C CA . GLY A 1 94 ? 32.526 -14.628 47.843 1.00 35.38 94 GLY A CA 1
ATOM 764 C C . GLY A 1 94 ? 33.940 -14.718 47.244 1.00 35.38 94 GLY A C 1
ATOM 765 O O . GLY A 1 94 ? 34.152 -15.371 46.233 1.00 35.38 94 GLY A O 1
ATOM 766 N N . GLU A 1 95 ? 34.903 -14.051 47.881 1.00 37.38 95 GLU A N 1
ATOM 767 C CA . GLU A 1 95 ? 36.248 -13.640 47.409 1.00 37.38 95 GLU A CA 1
ATOM 768 C C . GLU A 1 95 ? 37.398 -14.656 47.813 1.00 37.38 95 GLU A C 1
ATOM 770 O O . GLU A 1 95 ? 37.066 -15.779 48.181 1.00 37.38 95 GLU A O 1
ATOM 775 N N . PRO A 1 96 ? 38.740 -14.385 47.759 1.00 51.62 96 PRO A N 1
ATOM 776 C CA . PRO A 1 96 ? 39.695 -14.911 46.749 1.00 51.62 96 PRO A CA 1
ATOM 777 C C . PRO A 1 96 ? 40.926 -15.772 47.224 1.00 51.62 96 PRO A C 1
ATOM 779 O O . PRO A 1 96 ? 41.252 -15.828 48.407 1.00 51.62 96 PRO A O 1
ATOM 782 N N . SER A 1 97 ? 41.722 -16.258 46.231 1.00 38.50 97 SER A N 1
ATOM 783 C CA . SER A 1 97 ? 43.195 -16.591 46.201 1.00 38.50 97 SER A CA 1
ATOM 784 C C . SER A 1 97 ? 43.712 -18.003 46.617 1.00 38.50 97 SER A C 1
ATOM 786 O O . SER A 1 97 ? 43.029 -18.664 47.393 1.00 38.50 97 SER A O 1
ATOM 788 N N . PRO A 1 98 ? 44.936 -18.484 46.216 1.00 44.00 98 PRO A N 1
ATOM 789 C CA . PRO A 1 98 ? 45.993 -17.893 45.365 1.00 44.00 98 PRO A CA 1
ATOM 790 C C . PRO A 1 98 ? 46.597 -18.809 44.248 1.00 44.00 98 PRO A C 1
ATOM 792 O O . PRO A 1 98 ? 46.252 -19.973 44.071 1.00 44.00 98 PRO A O 1
ATOM 795 N N . ALA A 1 99 ? 47.530 -18.225 43.484 1.00 37.06 99 ALA A N 1
ATOM 796 C CA . ALA A 1 99 ? 48.183 -18.689 42.251 1.00 37.06 99 ALA A CA 1
ATOM 797 C C . ALA A 1 99 ? 49.200 -19.853 42.355 1.00 37.06 99 ALA A C 1
ATOM 799 O O . ALA A 1 99 ? 49.910 -19.954 43.351 1.00 37.06 99 ALA A O 1
ATOM 800 N N . ILE A 1 100 ? 49.413 -20.582 41.237 1.00 36.19 100 ILE A N 1
ATOM 801 C CA . ILE A 1 100 ? 50.722 -21.152 40.834 1.00 36.19 100 ILE A CA 1
ATOM 802 C C . ILE A 1 100 ? 50.976 -20.952 39.316 1.00 36.19 100 ILE A C 1
ATOM 804 O O . ILE A 1 100 ? 50.396 -21.627 38.476 1.00 36.19 100 ILE A O 1
ATOM 808 N N . ILE A 1 101 ? 51.831 -19.964 39.021 1.00 34.75 101 ILE A N 1
ATOM 809 C CA . ILE A 1 101 ? 52.969 -19.880 38.067 1.00 34.75 101 ILE A CA 1
ATOM 810 C C . ILE A 1 101 ? 52.888 -20.582 36.675 1.00 34.75 101 ILE A C 1
ATOM 812 O O . ILE A 1 101 ? 52.848 -21.803 36.565 1.00 34.75 101 ILE A O 1
ATOM 816 N N . SER A 1 102 ? 53.003 -19.740 35.628 1.00 36.91 102 SER A N 1
ATOM 817 C CA . SER A 1 102 ? 53.157 -19.924 34.155 1.00 36.91 102 SER A CA 1
ATOM 818 C C . SER A 1 102 ? 54.492 -20.592 33.702 1.00 36.91 102 SER A C 1
ATOM 820 O O . SER A 1 102 ? 55.229 -21.048 34.573 1.00 36.91 102 SER A O 1
ATOM 822 N N . PRO A 1 103 ? 54.993 -20.504 32.432 1.00 43.47 103 PRO A N 1
ATOM 823 C CA . PRO A 1 103 ? 54.416 -20.363 31.065 1.00 43.47 103 PRO A CA 1
ATOM 824 C C . PRO A 1 103 ? 55.047 -21.349 30.018 1.00 43.47 103 PRO A C 1
ATOM 826 O O . PRO A 1 103 ? 56.128 -21.875 30.269 1.00 43.47 103 PRO A O 1
ATOM 829 N N . ASN A 1 104 ? 54.507 -21.504 28.785 1.00 30.48 104 ASN A N 1
ATOM 830 C CA . ASN A 1 104 ? 55.376 -21.691 27.591 1.00 30.48 104 ASN A CA 1
ATOM 831 C C . ASN A 1 104 ? 54.727 -21.466 26.195 1.00 30.48 104 ASN A C 1
ATOM 833 O O . ASN A 1 104 ? 53.847 -22.213 25.788 1.00 30.48 104 ASN A O 1
ATOM 837 N N . LYS A 1 105 ? 55.279 -20.464 25.489 1.00 37.59 105 LYS A N 1
ATOM 838 C CA . LYS A 1 105 ? 55.666 -20.312 24.061 1.00 37.59 105 LYS A CA 1
ATOM 839 C C . LYS A 1 105 ? 54.777 -20.772 22.880 1.00 37.59 105 LYS A C 1
ATOM 841 O O . LYS A 1 105 ? 54.656 -21.954 22.601 1.00 37.59 105 LYS A O 1
ATOM 846 N N . ASN A 1 106 ? 54.434 -19.756 22.079 1.00 36.28 106 ASN A N 1
ATOM 847 C CA . ASN A 1 106 ? 54.732 -19.574 20.643 1.00 36.28 106 ASN A CA 1
ATOM 848 C C . ASN A 1 106 ? 54.233 -20.593 19.599 1.00 36.28 106 ASN A C 1
ATOM 850 O O . ASN A 1 106 ? 54.812 -21.666 19.448 1.00 36.28 106 ASN A O 1
ATOM 854 N N . ASN A 1 107 ? 53.320 -20.116 18.746 1.00 40.50 107 ASN A N 1
ATOM 855 C CA . ASN A 1 107 ? 53.219 -20.363 17.296 1.00 40.50 107 ASN A CA 1
ATOM 856 C C . ASN A 1 107 ? 52.092 -19.462 16.735 1.00 40.50 107 ASN A C 1
ATOM 858 O O . ASN A 1 107 ? 50.916 -19.720 16.949 1.00 40.50 107 ASN A O 1
ATOM 862 N N . GLU A 1 108 ? 52.374 -18.221 16.339 1.00 41.03 108 GLU A N 1
ATOM 863 C CA . GLU A 1 108 ? 52.744 -17.794 14.974 1.00 41.03 108 GLU A CA 1
ATOM 864 C C . GLU A 1 108 ? 51.782 -18.235 13.848 1.00 41.03 108 GLU A C 1
ATOM 866 O O . GLU A 1 108 ? 51.721 -19.402 13.478 1.00 41.03 108 GLU A O 1
ATOM 871 N N . GLU A 1 109 ? 51.102 -17.208 13.316 1.00 38.06 109 GLU A N 1
ATOM 872 C CA . GLU A 1 109 ? 50.874 -16.869 11.899 1.00 38.06 109 GLU A CA 1
ATOM 873 C C . GLU A 1 109 ? 49.964 -17.718 10.990 1.00 38.06 109 GLU A C 1
ATOM 875 O O . GLU A 1 109 ? 50.052 -18.936 10.889 1.00 38.06 109 GLU A O 1
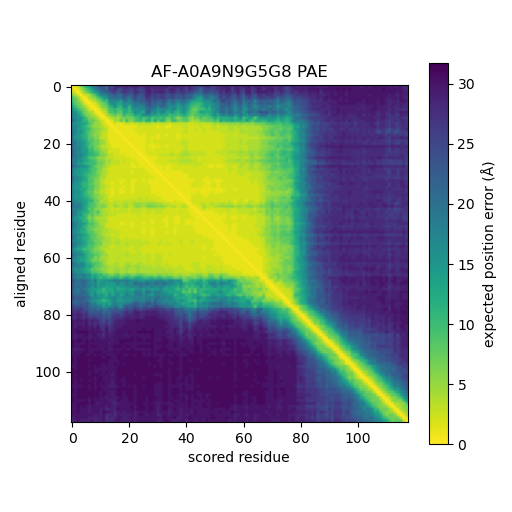ATOM 880 N N . GLY A 1 110 ? 49.124 -17.007 10.221 1.00 35.91 110 GLY A N 1
ATOM 881 C CA . GLY A 1 110 ? 48.362 -17.584 9.114 1.00 35.91 110 GLY A CA 1
ATOM 882 C C . GLY A 1 110 ? 47.293 -16.675 8.503 1.00 35.91 110 GLY A C 1
ATOM 883 O O . GLY A 1 110 ? 46.130 -17.056 8.428 1.00 35.91 110 GLY A O 1
ATOM 884 N N . THR A 1 111 ? 47.667 -15.469 8.073 1.00 42.03 111 THR A N 1
ATOM 885 C CA . THR A 1 111 ? 46.883 -14.615 7.163 1.00 42.03 111 THR A CA 1
ATOM 886 C C . THR A 1 111 ? 46.700 -15.320 5.810 1.00 42.03 111 THR A C 1
ATOM 888 O O . THR A 1 111 ? 47.687 -15.779 5.242 1.00 42.03 111 THR A O 1
ATOM 891 N N . PHE A 1 112 ? 45.486 -15.364 5.244 1.00 34.78 112 PHE A N 1
ATOM 892 C CA . PHE A 1 112 ? 45.294 -15.710 3.828 1.00 34.78 112 PHE A CA 1
ATOM 893 C C . PHE A 1 112 ? 44.547 -14.596 3.094 1.00 34.78 112 PHE A C 1
ATOM 895 O O . PHE A 1 112 ? 43.490 -14.133 3.520 1.00 34.78 112 PHE A O 1
ATOM 902 N N . ALA A 1 113 ? 45.188 -14.146 2.022 1.00 39.03 113 ALA A N 1
ATOM 903 C CA . ALA A 1 113 ? 44.906 -12.958 1.247 1.00 39.03 113 ALA A CA 1
ATOM 904 C C . ALA A 1 113 ? 43.909 -13.191 0.099 1.00 39.03 113 ALA A C 1
ATOM 906 O O . ALA A 1 113 ? 43.640 -14.315 -0.315 1.00 39.03 113 ALA A O 1
ATOM 907 N N . GLU A 1 114 ? 43.404 -12.055 -0.383 1.00 40.16 114 GLU A N 1
ATOM 908 C CA . GLU A 1 114 ? 43.016 -11.691 -1.752 1.00 40.16 114 GLU A CA 1
ATOM 909 C C . GLU A 1 114 ? 42.954 -12.788 -2.832 1.00 40.16 114 GLU A C 1
ATOM 911 O O . GLU A 1 114 ? 43.943 -13.440 -3.157 1.00 40.16 114 GLU A O 1
ATOM 916 N N . PHE A 1 115 ? 41.820 -12.840 -3.541 1.00 35.00 115 PHE A N 1
ATOM 917 C CA . PHE A 1 115 ? 41.761 -13.368 -4.904 1.00 35.00 115 PHE A CA 1
ATOM 918 C C . PHE A 1 115 ? 41.126 -12.322 -5.828 1.00 35.00 115 PHE A C 1
ATOM 920 O O . PHE A 1 115 ? 39.953 -11.970 -5.693 1.00 35.00 115 PHE A O 1
ATOM 927 N N . ARG A 1 116 ? 41.929 -11.806 -6.761 1.00 41.22 116 ARG A N 1
ATOM 928 C CA . ARG A 1 116 ? 41.518 -10.964 -7.891 1.00 41.22 116 ARG A CA 1
ATOM 929 C C . ARG A 1 116 ? 41.867 -11.691 -9.194 1.00 41.22 116 ARG A C 1
ATOM 931 O O . ARG A 1 116 ? 42.818 -12.463 -9.222 1.00 41.22 116 ARG A O 1
ATOM 938 N N . ALA A 1 117 ? 41.159 -11.287 -10.250 1.00 37.41 117 ALA A N 1
ATOM 939 C CA . ALA A 1 117 ? 41.396 -11.496 -11.684 1.00 37.41 117 ALA A CA 1
ATOM 940 C C . ALA A 1 117 ? 40.744 -12.722 -12.356 1.00 37.41 117 ALA A C 1
ATOM 942 O O . ALA A 1 117 ? 41.185 -13.862 -12.229 1.00 37.41 117 ALA A O 1
ATOM 943 N N . SER A 1 118 ? 39.779 -12.447 -13.237 1.00 50.62 118 SER A N 1
ATOM 944 C CA . SER A 1 118 ? 40.074 -12.264 -14.669 1.00 50.62 118 SER A CA 1
ATOM 945 C C . SER A 1 118 ? 39.144 -11.220 -15.274 1.00 50.62 118 SER A C 1
ATOM 947 O O . SER A 1 118 ? 38.005 -11.107 -14.768 1.00 50.62 118 SER A O 1
#

Organism: NCBI:txid1213867

Secondary structure (DSSP, 8-state):
--------PPPPPPHHHHHHHHHHH-TTS-HHHHHHHHHHH-S-HIIIIITTT-HHHHHHHHHHHHHS-HHHHHHHH-----------------------------------------

Mean predicted aligned error: 17.88 Å

pLDDT: mean 70.47, std 23.3, range [30.48, 96.62]

Solvent-accessible surface area (backbone atoms only — not comparable to full-atom values): 8176 Å² total; per-residue (Å²): 135,84,83,77,80,81,82,76,85,74,72,79,38,54,70,71,57,47,52,51,47,32,61,76,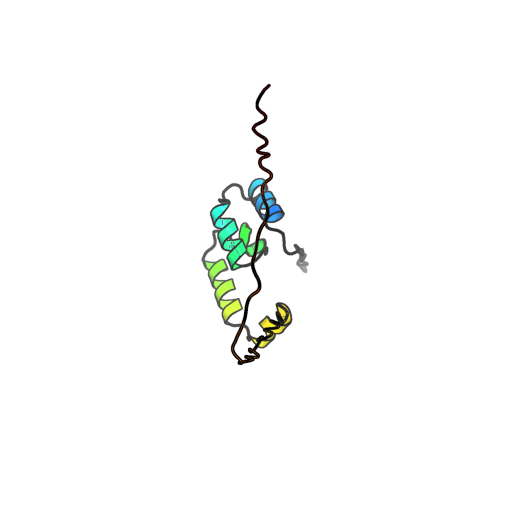76,36,69,89,58,52,69,68,62,34,49,54,34,29,73,72,65,39,43,41,57,63,58,27,56,78,34,56,86,37,63,72,60,52,52,49,52,51,52,52,60,74,68,53,59,66,74,58,52,46,68,72,71,50,78,80,79,79,81,76,79,79,85,76,85,83,88,85,88,85,86,90,88,85,89,86,83,89,88,87,85,90,83,83,91,82,89,83,78,88,87,82,88,133

Sequence (118 aa):
MMFGTTIRYIPLRSWAETDTCRNAIFPYLTQKNVLELYKKWGGIPRFTLFYALNISQQELLEKAINSVNDKILSFVVGEEVEETEEISEVEDSGEPSPAIISPNKNNEEGTFAEFRAS